Protein AF-A0A3A8WLZ0-F1 (afdb_monomer_lite)

Foldseek 3Di:
DPPPDQDPLSVLVVCVVVVPCLQPPDPDDSVVVSVLVVVLVVLCCQDPNHPHPDDRDPVNLVSNVVNVLVSLVS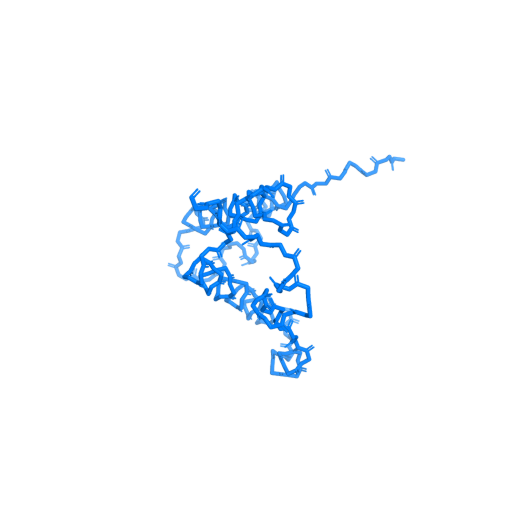VCVVVVHDSVVVVVVDDDDDCCPDPCVVVDDDDDD

Sequence (109 aa):
MCLKQISLLDGYIHLSALRDEIMISGKGDYIGKLKRLRSVVYLRNNSIFAHGFFPVSREDYEKFKEFVWLLFRQFCELEQIDYVAYGEKMEWLNPLETRNYSLGVRACQ

Radius of gyration: 16.91 Å; chains: 1; bounding box: 53×32×42 Å

pLDDT: mean 76.75, std 15.62, range [38.09, 94.56]

Structure (mmCIF, N/CA/C/O backbone):
data_AF-A0A3A8WLZ0-F1
#
_entry.id   AF-A0A3A8WLZ0-F1
#
loop_
_atom_site.group_PDB
_atom_site.id
_atom_site.type_symbol
_atom_site.label_atom_id
_atom_site.label_alt_id
_atom_site.label_comp_id
_atom_site.label_asym_id
_atom_site.label_entity_id
_atom_site.label_seq_id
_atom_site.pdbx_PDB_ins_code
_atom_site.Cartn_x
_atom_site.Cartn_y
_atom_site.Cartn_z
_atom_site.occupancy
_atom_site.B_iso_or_equiv
_atom_site.auth_seq_id
_atom_site.auth_comp_id
_atom_site.auth_asym_id
_atom_site.auth_atom_id
_atom_site.pdbx_PDB_model_num
ATOM 1 N N . MET A 1 1 ? -26.137 -5.763 -12.102 1.00 42.62 1 MET A N 1
ATOM 2 C CA . MET A 1 1 ? -25.264 -4.586 -11.888 1.00 42.62 1 MET A CA 1
ATOM 3 C C . MET A 1 1 ? -23.837 -5.020 -12.159 1.00 42.62 1 MET A C 1
ATOM 5 O O . MET A 1 1 ? -23.343 -5.879 -11.446 1.00 42.62 1 MET A O 1
ATOM 9 N N . CYS A 1 2 ? -23.205 -4.512 -13.217 1.00 48.22 2 CYS A N 1
ATOM 10 C CA . CYS A 1 2 ? -21.790 -4.775 -13.466 1.00 48.22 2 CYS A CA 1
ATOM 11 C C . CYS A 1 2 ? -20.999 -3.882 -12.503 1.00 48.22 2 CYS A C 1
ATOM 13 O O . CYS A 1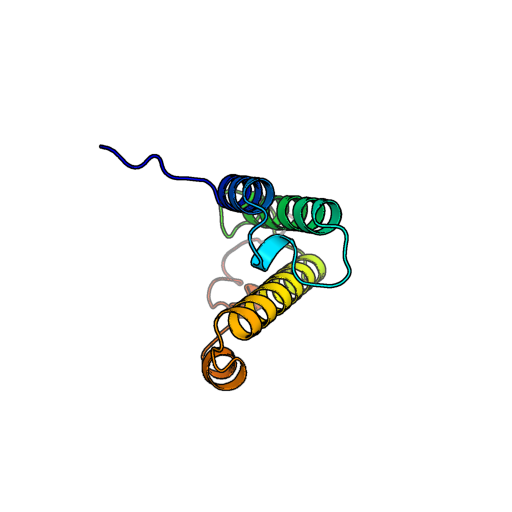 2 ? -21.032 -2.661 -12.658 1.00 48.22 2 CYS A O 1
ATOM 15 N N . LEU A 1 3 ? -20.372 -4.453 -11.471 1.00 54.34 3 LEU A N 1
ATOM 16 C CA . LEU A 1 3 ? -19.463 -3.695 -10.611 1.00 54.34 3 LEU A CA 1
ATOM 17 C C . LEU A 1 3 ? -18.344 -3.157 -11.510 1.00 54.34 3 LEU A C 1
ATOM 19 O O . LEU A 1 3 ? -17.589 -3.934 -12.094 1.00 54.34 3 LEU A O 1
ATOM 23 N N . LYS A 1 4 ? -18.285 -1.833 -11.696 1.00 71.88 4 LYS A N 1
ATOM 24 C CA . LYS A 1 4 ? -17.164 -1.206 -12.400 1.00 71.88 4 LYS A CA 1
ATOM 25 C C . LYS A 1 4 ? -15.896 -1.518 -11.613 1.00 71.88 4 LYS A C 1
ATOM 27 O O . LYS A 1 4 ? -15.868 -1.333 -10.400 1.00 71.88 4 LYS A O 1
ATOM 32 N N . GLN A 1 5 ? -14.863 -1.984 -12.305 1.00 78.56 5 GLN A N 1
ATOM 33 C CA . GLN A 1 5 ? -13.557 -2.193 -11.698 1.00 78.56 5 GLN A CA 1
ATOM 34 C C . GLN A 1 5 ? -13.022 -0.841 -11.209 1.00 78.56 5 GLN A C 1
ATOM 36 O O . GLN A 1 5 ? -12.872 0.091 -11.998 1.00 78.56 5 GLN A O 1
ATOM 41 N N . ILE A 1 6 ? -12.778 -0.727 -9.906 1.00 79.94 6 ILE A N 1
ATOM 42 C CA . ILE A 1 6 ? -12.180 0.461 -9.294 1.00 79.94 6 ILE A CA 1
ATOM 43 C C . ILE A 1 6 ? -10.660 0.292 -9.363 1.00 79.94 6 ILE A C 1
ATOM 45 O O . ILE A 1 6 ? -10.138 -0.763 -8.996 1.00 79.94 6 ILE A O 1
ATOM 49 N N . SER A 1 7 ? -9.941 1.301 -9.865 1.00 85.00 7 SER A N 1
ATOM 50 C CA . SER A 1 7 ? -8.475 1.264 -9.886 1.00 85.00 7 SER A CA 1
ATOM 51 C C . SER A 1 7 ? -7.910 1.381 -8.467 1.00 85.00 7 SER A C 1
ATOM 53 O O . SER A 1 7 ? -8.567 1.902 -7.570 1.00 85.00 7 SER A O 1
ATOM 55 N N . LEU A 1 8 ? -6.671 0.929 -8.244 1.00 84.69 8 LEU A N 1
ATOM 56 C CA . LEU A 1 8 ? -6.056 0.977 -6.912 1.00 84.69 8 LEU A CA 1
ATOM 57 C C . LEU A 1 8 ? -6.037 2.402 -6.332 1.00 84.69 8 LEU A C 1
ATOM 59 O O . LEU A 1 8 ? -6.408 2.604 -5.179 1.00 84.69 8 LEU A O 1
ATOM 63 N N . LEU A 1 9 ? -5.638 3.394 -7.136 1.00 88.12 9 LEU A N 1
ATOM 64 C CA . LEU A 1 9 ? -5.609 4.790 -6.696 1.00 88.12 9 LEU A CA 1
ATOM 65 C C . LEU A 1 9 ? -7.022 5.331 -6.453 1.00 88.12 9 LEU A C 1
ATOM 67 O O . LEU A 1 9 ? -7.241 5.986 -5.435 1.00 88.12 9 LEU A O 1
ATOM 71 N N . ASP A 1 10 ? -7.977 5.021 -7.336 1.00 88.44 10 ASP A N 1
ATOM 72 C CA . ASP A 1 10 ? -9.369 5.440 -7.149 1.00 88.44 10 ASP A CA 1
ATOM 73 C C . ASP A 1 10 ? -9.949 4.851 -5.865 1.00 88.44 10 ASP A C 1
ATOM 75 O O . ASP A 1 10 ? -10.624 5.563 -5.127 1.00 88.44 10 ASP A O 1
ATOM 79 N N . GLY A 1 11 ? -9.640 3.593 -5.543 1.00 90.12 11 GLY A N 1
ATOM 80 C CA . GLY A 1 11 ? -10.064 2.951 -4.300 1.00 90.12 11 GLY A CA 1
ATOM 81 C C . GLY A 1 11 ? -9.621 3.746 -3.071 1.00 90.12 11 GLY A C 1
ATOM 82 O O . GLY A 1 11 ? -10.447 4.099 -2.233 1.00 90.12 11 GLY A O 1
ATOM 83 N N . TYR A 1 12 ? -8.347 4.139 -3.004 1.00 89.56 12 TYR A N 1
ATOM 84 C CA . TYR A 1 12 ? -7.842 4.953 -1.892 1.00 89.56 12 TYR A CA 1
ATOM 85 C C . TYR A 1 12 ? -8.388 6.385 -1.857 1.00 89.56 12 TYR A C 1
ATOM 87 O O . TYR A 1 12 ? -8.525 6.958 -0.772 1.00 89.56 12 TYR A O 1
ATOM 95 N N . ILE A 1 13 ? -8.723 6.972 -3.009 1.00 90.44 13 ILE A N 1
ATOM 96 C CA . ILE A 1 13 ? -9.426 8.262 -3.061 1.00 90.44 13 ILE A CA 1
ATOM 97 C C . ILE A 1 13 ? -10.823 8.121 -2.444 1.00 90.44 13 ILE A C 1
ATOM 99 O O . ILE A 1 13 ? -11.201 8.954 -1.621 1.00 90.44 13 ILE A O 1
ATOM 103 N N . HIS A 1 14 ? -11.558 7.053 -2.771 1.00 91.44 14 HIS A N 1
ATOM 104 C CA . HIS A 1 14 ? -12.873 6.788 -2.179 1.00 91.44 14 HIS A CA 1
ATOM 105 C C . HIS A 1 14 ? -12.773 6.577 -0.665 1.00 91.44 14 HIS A C 1
ATOM 107 O O . HIS A 1 14 ? -13.504 7.224 0.081 1.00 91.44 14 HIS A O 1
ATOM 113 N N . LEU A 1 15 ? -11.825 5.756 -0.199 1.00 91.38 15 LEU A N 1
ATOM 114 C CA . LEU A 1 15 ? -11.583 5.547 1.236 1.00 91.38 15 LEU A CA 1
ATOM 115 C C . LEU A 1 15 ? -11.258 6.863 1.957 1.00 91.38 15 LEU A C 1
ATOM 117 O O . LEU A 1 15 ? -11.758 7.126 3.047 1.00 91.38 15 LEU A O 1
ATOM 121 N N . SER A 1 16 ? -10.484 7.746 1.320 1.00 89.44 16 SER A N 1
ATOM 122 C CA . SER A 1 16 ? -10.174 9.066 1.883 1.00 89.44 16 SER A CA 1
ATOM 123 C C . SER A 1 16 ? -11.406 9.965 1.976 1.00 89.44 16 SER A C 1
ATOM 125 O O . SER A 1 16 ? -11.585 10.654 2.977 1.00 89.44 16 SER A O 1
ATOM 127 N N . ALA A 1 17 ? -12.268 9.952 0.956 1.00 90.44 17 ALA A N 1
ATOM 128 C CA . ALA A 1 17 ? -13.516 10.715 0.958 1.00 90.44 17 ALA A CA 1
ATOM 129 C C . ALA A 1 17 ? -14.484 10.230 2.049 1.00 90.44 17 ALA A C 1
ATOM 131 O O . ALA A 1 17 ? -15.161 11.043 2.676 1.00 90.44 17 ALA A O 1
ATOM 132 N N . LEU A 1 18 ? -14.497 8.920 2.313 1.00 92.12 18 LEU A N 1
ATOM 133 C CA . LEU A 1 18 ? -15.267 8.297 3.391 1.00 92.12 18 LEU A CA 1
ATOM 134 C C . LEU A 1 18 ? -14.627 8.460 4.776 1.00 92.12 18 LEU A C 1
ATOM 136 O O . LEU A 1 18 ? -15.238 8.066 5.764 1.00 92.12 18 LEU A O 1
ATOM 140 N N . ARG A 1 19 ? -13.433 9.066 4.860 1.00 88.50 19 ARG A N 1
ATOM 141 C CA . ARG A 1 19 ? -12.643 9.187 6.096 1.00 88.50 19 ARG A CA 1
ATOM 142 C C . ARG A 1 19 ? -12.388 7.832 6.757 1.00 88.50 19 ARG A C 1
ATOM 144 O O . ARG A 1 19 ? -12.401 7.730 7.978 1.00 88.50 19 ARG A O 1
ATOM 151 N N . ASP A 1 20 ? -12.153 6.816 5.935 1.00 91.50 20 ASP A N 1
ATOM 152 C CA . ASP A 1 20 ? -11.841 5.472 6.398 1.00 91.50 20 ASP A CA 1
ATOM 153 C C . ASP A 1 20 ? -10.614 5.484 7.321 1.00 91.50 20 ASP A C 1
ATOM 155 O O . ASP A 1 20 ? -9.645 6.216 7.070 1.00 91.50 20 ASP A O 1
ATOM 159 N N . GLU A 1 21 ? -10.647 4.675 8.379 1.00 90.75 21 GLU A N 1
ATOM 160 C CA . GLU A 1 21 ? -9.594 4.610 9.393 1.00 90.75 21 GLU A CA 1
ATOM 161 C C . GLU A 1 21 ? -8.234 4.260 8.791 1.00 90.75 21 GLU A C 1
ATOM 163 O O . GLU A 1 21 ? -7.213 4.795 9.231 1.00 90.75 21 GLU A O 1
ATOM 168 N N . ILE A 1 22 ? -8.184 3.478 7.709 1.00 89.75 22 ILE A N 1
ATOM 169 C CA . ILE A 1 22 ? -6.923 3.207 7.019 1.00 89.75 22 ILE A CA 1
ATOM 170 C C . ILE A 1 22 ? -6.320 4.472 6.408 1.00 89.75 22 ILE A C 1
ATOM 172 O O . ILE A 1 22 ? -5.110 4.539 6.219 1.00 89.75 22 ILE A O 1
ATOM 176 N N . MET A 1 23 ? -7.108 5.499 6.101 1.00 88.94 23 MET A N 1
ATOM 177 C CA . MET A 1 23 ? -6.617 6.755 5.527 1.00 88.94 23 MET A CA 1
ATOM 178 C C . MET A 1 23 ? -6.363 7.837 6.571 1.00 88.94 23 MET A C 1
ATOM 180 O O . MET A 1 23 ? -5.455 8.647 6.371 1.00 88.94 23 MET A O 1
ATOM 184 N N . ILE A 1 24 ? -7.127 7.842 7.664 1.00 86.31 24 ILE A N 1
ATOM 185 C CA . ILE A 1 24 ? -7.038 8.877 8.705 1.00 86.31 24 ILE A CA 1
ATOM 186 C C . ILE A 1 24 ? -6.240 8.453 9.945 1.00 86.31 24 ILE A C 1
ATOM 188 O O . ILE A 1 24 ? -5.849 9.320 10.722 1.00 86.31 24 ILE A O 1
ATOM 192 N N . SER A 1 25 ? -6.000 7.154 10.153 1.00 73.62 25 SER A N 1
ATOM 193 C CA . SER A 1 25 ? -5.239 6.662 11.305 1.00 73.62 25 SER A CA 1
ATOM 194 C C . SER A 1 25 ? -3.744 6.975 11.158 1.00 73.62 25 SER A C 1
ATOM 196 O O . SER A 1 25 ? -3.163 6.884 10.071 1.00 73.62 25 SER A O 1
ATOM 198 N N . GLY A 1 26 ? -3.131 7.370 12.278 1.00 64.56 26 GLY A N 1
ATOM 199 C CA . GLY A 1 26 ? -1.807 7.990 12.357 1.00 64.56 26 GLY A CA 1
ATOM 200 C C . GLY A 1 26 ? -1.894 9.516 12.495 1.00 64.56 26 GLY A C 1
ATOM 201 O O . GLY A 1 26 ? -2.797 10.153 11.971 1.00 64.56 26 GLY A O 1
ATOM 202 N N . LYS A 1 27 ? -0.942 10.143 13.202 1.00 57.56 27 LYS A N 1
ATOM 203 C CA . LYS A 1 27 ? -0.896 11.605 13.467 1.00 57.56 27 LYS A CA 1
ATOM 204 C C . LYS A 1 27 ? -0.686 12.486 12.209 1.00 57.56 27 LYS A C 1
ATOM 206 O O . LYS A 1 27 ? -0.206 13.611 12.324 1.00 57.56 27 LYS A O 1
ATOM 211 N N . GLY A 1 28 ? -0.946 11.971 11.009 1.00 59.53 28 GLY A N 1
ATOM 212 C CA . GLY A 1 28 ? -0.476 12.519 9.741 1.00 59.53 28 GLY A CA 1
ATOM 213 C C . GLY A 1 28 ? -1.577 13.001 8.800 1.00 59.53 28 GLY A C 1
ATOM 214 O O . GLY A 1 28 ? -2.694 12.500 8.781 1.00 59.53 28 GLY A O 1
ATOM 215 N N . ASP A 1 29 ? -1.190 13.964 7.968 1.00 76.06 29 ASP A N 1
ATOM 216 C CA . ASP A 1 29 ? -1.939 14.495 6.834 1.00 76.06 29 ASP A CA 1
ATOM 217 C C . ASP A 1 29 ? -2.324 13.383 5.831 1.00 76.06 29 ASP A C 1
ATOM 219 O O . ASP A 1 29 ? -1.476 12.876 5.087 1.00 76.06 29 ASP A O 1
ATOM 223 N N . TYR A 1 30 ? -3.610 13.012 5.786 1.00 81.06 30 TYR A N 1
ATOM 224 C CA . TYR A 1 30 ? -4.158 12.036 4.830 1.00 81.06 30 TYR A CA 1
ATOM 225 C C . TYR A 1 30 ? -3.871 12.428 3.366 1.00 81.06 30 TYR A C 1
ATOM 227 O O . TYR A 1 30 ? -3.711 11.555 2.506 1.00 81.06 30 TYR A O 1
ATOM 235 N N . ILE A 1 31 ? -3.712 13.727 3.072 1.00 84.50 31 ILE A N 1
ATOM 236 C CA . ILE A 1 31 ? -3.306 14.223 1.748 1.00 84.50 31 ILE A CA 1
ATOM 237 C C . ILE A 1 31 ? -1.871 13.781 1.443 1.00 84.50 31 ILE A C 1
ATOM 239 O O . ILE A 1 31 ? -1.570 13.348 0.327 1.00 84.50 31 ILE A O 1
ATOM 243 N N . GLY A 1 32 ? -0.976 13.837 2.428 1.00 86.38 32 GLY A N 1
ATOM 244 C CA . GLY A 1 32 ? 0.377 13.295 2.340 1.00 86.38 32 GLY A CA 1
ATOM 245 C C . GLY A 1 32 ? 0.384 11.796 2.035 1.00 86.38 32 GLY A C 1
ATOM 246 O O . GLY A 1 32 ? 1.135 11.350 1.161 1.00 86.38 32 GLY A O 1
ATOM 247 N N . LYS A 1 33 ? -0.495 11.020 2.682 1.00 87.00 33 LYS A N 1
ATOM 248 C CA . LYS A 1 33 ? -0.645 9.581 2.407 1.00 87.00 33 LYS A CA 1
ATOM 249 C C . LYS A 1 33 ? -1.139 9.318 0.980 1.00 87.00 33 LYS A C 1
ATOM 251 O O . LYS A 1 33 ? -0.545 8.499 0.280 1.00 87.00 33 LYS A O 1
ATOM 256 N N . LEU A 1 34 ? -2.134 10.068 0.503 1.00 87.94 34 LEU A N 1
ATOM 257 C CA . LEU A 1 34 ? -2.608 10.006 -0.888 1.00 87.94 34 LEU A CA 1
ATOM 258 C C . LEU A 1 34 ? -1.518 10.365 -1.908 1.00 87.94 34 LEU A C 1
ATOM 260 O O . LEU A 1 34 ? -1.380 9.692 -2.931 1.00 87.94 34 LEU A O 1
ATOM 264 N N . LYS A 1 35 ? -0.706 11.395 -1.639 1.00 87.94 35 LYS A N 1
ATOM 265 C CA . LYS A 1 35 ? 0.425 11.770 -2.507 1.00 87.94 35 LYS A CA 1
ATOM 266 C C . LYS A 1 35 ? 1.449 10.639 -2.618 1.00 87.94 35 LYS A C 1
ATOM 268 O O . LYS A 1 35 ? 1.919 10.363 -3.723 1.00 87.94 35 LYS A O 1
ATOM 273 N N . ARG A 1 36 ? 1.761 9.969 -1.501 1.00 85.81 36 ARG A N 1
ATOM 274 C CA . ARG A 1 36 ? 2.651 8.795 -1.477 1.00 85.81 36 ARG A CA 1
ATOM 275 C C . ARG A 1 36 ? 2.051 7.626 -2.256 1.00 85.81 36 ARG A C 1
ATOM 277 O O . ARG A 1 36 ? 2.721 7.108 -3.142 1.00 85.81 36 ARG A O 1
ATOM 284 N N . LEU A 1 37 ? 0.779 7.295 -2.018 1.00 87.38 37 LEU A N 1
ATOM 285 C CA . LEU A 1 37 ? 0.046 6.268 -2.772 1.00 87.38 37 LEU A CA 1
ATOM 286 C C . LEU A 1 37 ? 0.106 6.517 -4.278 1.00 87.38 37 LEU A C 1
ATOM 288 O O . LEU A 1 37 ? 0.478 5.627 -5.035 1.00 87.38 37 LEU A O 1
ATOM 292 N N . ARG A 1 38 ? -0.180 7.745 -4.719 1.00 86.75 38 ARG A N 1
ATOM 293 C CA . ARG A 1 38 ? -0.087 8.122 -6.134 1.00 86.75 38 ARG A CA 1
ATOM 294 C C . ARG A 1 38 ? 1.314 7.882 -6.702 1.00 86.75 38 ARG A C 1
ATOM 296 O O . ARG A 1 38 ? 1.426 7.355 -7.804 1.00 86.75 38 ARG A O 1
ATOM 303 N N . SER A 1 39 ? 2.366 8.245 -5.966 1.00 83.56 39 SER A N 1
ATOM 304 C CA . SER A 1 39 ? 3.756 8.025 -6.392 1.00 83.56 39 SER A CA 1
ATOM 305 C C . SER A 1 39 ? 4.083 6.537 -6.540 1.00 83.56 39 SER A C 1
ATOM 307 O O . SER A 1 39 ? 4.673 6.125 -7.534 1.00 83.56 39 SER A O 1
ATOM 309 N N . VAL A 1 40 ? 3.670 5.724 -5.570 1.00 81.94 40 VAL A N 1
ATOM 310 C CA . VAL A 1 40 ? 3.905 4.274 -5.537 1.00 81.94 40 VAL A CA 1
ATOM 311 C C . VAL A 1 40 ? 3.133 3.567 -6.658 1.00 81.94 40 VAL A C 1
ATOM 313 O O . VAL A 1 40 ? 3.690 2.735 -7.372 1.00 81.94 40 VAL A O 1
ATOM 316 N N . VAL A 1 41 ? 1.868 3.941 -6.879 1.00 81.44 41 VAL A N 1
ATOM 317 C CA . VAL A 1 41 ? 1.043 3.412 -7.979 1.00 81.44 41 VAL A CA 1
ATOM 318 C C . VAL A 1 41 ? 1.618 3.805 -9.341 1.00 81.44 41 VAL A C 1
ATOM 320 O O . VAL A 1 41 ? 1.632 2.985 -10.258 1.00 81.44 41 VAL A O 1
ATOM 323 N N . TYR A 1 42 ? 2.136 5.028 -9.477 1.00 77.56 42 TYR A N 1
ATOM 324 C CA . TYR A 1 42 ? 2.815 5.467 -10.696 1.00 77.56 42 TYR A CA 1
ATOM 325 C C . TYR A 1 42 ? 4.068 4.630 -10.987 1.00 77.56 42 TYR A C 1
ATOM 327 O O . TYR A 1 42 ? 4.236 4.174 -12.118 1.00 77.56 42 TYR A O 1
ATOM 335 N N . LEU A 1 43 ? 4.910 4.370 -9.980 1.00 71.44 43 LEU A N 1
ATOM 336 C CA . LEU A 1 43 ? 6.082 3.497 -10.125 1.00 71.44 43 LEU A CA 1
ATOM 337 C C . LEU A 1 43 ? 5.676 2.082 -10.557 1.00 71.44 43 LEU A C 1
ATOM 339 O O . LEU A 1 43 ? 6.238 1.548 -11.510 1.00 71.44 43 LEU A O 1
ATOM 343 N N . ARG A 1 44 ? 4.645 1.501 -9.927 1.00 71.44 44 ARG A N 1
ATOM 344 C CA . ARG A 1 44 ? 4.108 0.187 -10.314 1.00 71.44 44 ARG A CA 1
ATOM 345 C C . ARG A 1 44 ? 3.625 0.180 -11.758 1.00 71.44 44 ARG A C 1
ATOM 347 O O . ARG A 1 44 ? 3.918 -0.761 -12.480 1.00 71.44 44 ARG A O 1
ATOM 354 N N . ASN A 1 45 ? 2.883 1.198 -12.189 1.00 70.44 45 ASN A N 1
ATOM 355 C CA . ASN A 1 45 ? 2.298 1.223 -13.532 1.00 70.44 45 ASN A CA 1
ATOM 356 C C . ASN A 1 45 ? 3.340 1.416 -14.643 1.00 70.44 45 ASN A C 1
ATOM 358 O O . ASN A 1 45 ? 3.127 0.923 -15.747 1.00 70.44 45 ASN A O 1
ATOM 362 N N . ASN A 1 46 ? 4.468 2.065 -14.345 1.00 63.81 46 ASN A N 1
ATOM 363 C CA . ASN A 1 46 ? 5.579 2.257 -15.287 1.00 63.81 46 ASN A CA 1
ATOM 364 C C . ASN A 1 46 ? 6.695 1.206 -15.154 1.00 63.81 46 ASN A C 1
ATOM 366 O O . ASN A 1 46 ? 7.689 1.264 -15.875 1.00 63.81 46 ASN A O 1
ATOM 370 N N . SER A 1 47 ? 6.525 0.243 -14.253 1.00 62.78 47 SER A N 1
ATOM 371 C CA . SER A 1 47 ? 7.428 -0.885 -14.056 1.00 62.78 47 SER A CA 1
ATOM 372 C C . SER A 1 47 ? 7.166 -2.004 -15.065 1.00 62.78 47 SER A C 1
ATOM 374 O O . SER A 1 47 ? 6.018 -2.237 -15.463 1.00 62.78 47 SER A O 1
ATOM 376 N N . ILE A 1 48 ? 8.221 -2.762 -15.385 1.00 56.03 48 ILE A N 1
ATOM 377 C CA . ILE A 1 48 ? 8.157 -4.035 -16.127 1.00 56.03 48 ILE A CA 1
ATOM 378 C C . ILE A 1 48 ? 7.200 -5.077 -15.523 1.00 56.03 48 ILE A C 1
ATOM 380 O O . ILE A 1 48 ? 6.783 -5.998 -16.216 1.00 56.03 48 ILE A O 1
ATOM 384 N N . PHE A 1 49 ? 6.820 -4.932 -14.250 1.00 57.03 49 PHE A N 1
ATOM 385 C CA . PHE A 1 49 ? 5.877 -5.823 -13.559 1.00 57.03 49 PHE A CA 1
ATOM 386 C C . PHE A 1 49 ? 4.401 -5.460 -13.759 1.00 57.03 49 PHE A C 1
ATOM 388 O O . PHE A 1 49 ? 3.524 -6.137 -13.222 1.00 57.03 49 PHE A O 1
ATOM 395 N N . ALA A 1 50 ? 4.106 -4.395 -14.506 1.00 58.59 50 ALA A N 1
ATOM 396 C CA . ALA A 1 50 ? 2.744 -4.060 -14.898 1.00 58.59 50 ALA A CA 1
ATOM 397 C C . ALA A 1 50 ? 2.656 -3.790 -16.402 1.00 58.59 50 ALA A C 1
ATOM 399 O O . ALA A 1 50 ? 2.370 -4.701 -17.173 1.00 58.59 50 ALA A O 1
ATOM 400 N N . HIS A 1 51 ? 2.881 -2.544 -16.818 1.00 56.47 51 HIS A N 1
ATOM 401 C CA . HIS A 1 51 ? 2.665 -2.103 -18.198 1.00 56.47 51 HIS A CA 1
ATOM 402 C C . HIS A 1 51 ? 3.832 -1.284 -18.761 1.00 56.47 51 HIS A C 1
ATOM 404 O O . HIS A 1 51 ? 3.744 -0.805 -19.889 1.00 56.47 51 HIS A O 1
ATOM 410 N N . GLY A 1 52 ? 4.906 -1.086 -17.993 1.00 56.62 52 GLY A N 1
ATOM 411 C CA . GLY A 1 52 ? 6.055 -0.300 -18.424 1.00 56.62 52 GLY A CA 1
ATOM 412 C C . GLY A 1 52 ? 7.189 -1.144 -18.993 1.00 56.62 52 GLY A C 1
ATOM 413 O O . GLY A 1 52 ? 7.263 -2.347 -18.782 1.00 56.62 52 GLY A O 1
ATOM 414 N N . PHE A 1 53 ? 8.106 -0.486 -19.696 1.00 57.59 53 PHE A N 1
ATOM 415 C CA . PHE A 1 53 ? 9.327 -1.095 -20.238 1.00 57.59 53 PHE A CA 1
ATOM 416 C C . PHE A 1 53 ? 10.572 -0.74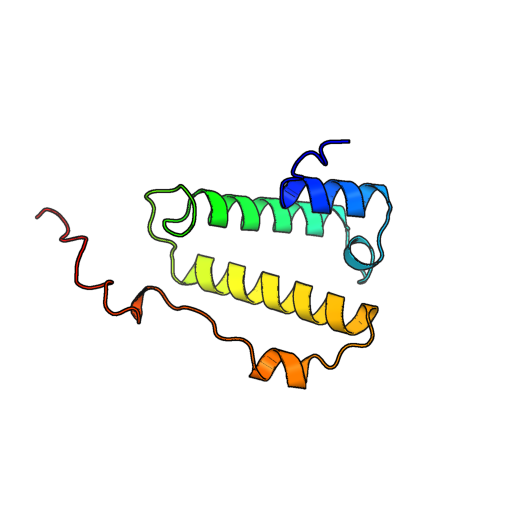0 -19.412 1.00 57.59 53 PHE A C 1
ATOM 418 O O . PHE A 1 53 ? 11.688 -1.092 -19.788 1.00 57.59 53 PHE A O 1
ATOM 425 N N . PHE A 1 54 ? 10.395 -0.021 -18.298 1.00 59.38 54 PHE A N 1
ATOM 426 C CA . PHE A 1 54 ? 11.502 0.478 -17.495 1.00 59.38 54 PHE A CA 1
ATOM 427 C C . PHE A 1 54 ? 11.861 -0.500 -16.370 1.00 59.38 54 PHE A C 1
ATOM 429 O O . PHE A 1 54 ? 10.978 -0.907 -15.602 1.00 59.38 54 PHE A O 1
ATOM 436 N N . PRO A 1 55 ? 13.149 -0.867 -16.235 1.00 64.81 55 PRO A N 1
ATOM 437 C CA . PRO A 1 55 ? 13.621 -1.575 -15.057 1.00 64.81 55 PRO A CA 1
ATOM 438 C C . PRO A 1 55 ? 13.439 -0.676 -13.829 1.00 64.81 55 PRO A C 1
ATOM 440 O O . PRO A 1 55 ? 13.792 0.503 -13.844 1.00 64.81 55 PRO A O 1
ATOM 443 N N . VAL A 1 56 ? 12.867 -1.233 -12.763 1.00 69.00 56 VAL A N 1
ATOM 444 C CA . VAL A 1 56 ? 12.715 -0.527 -11.485 1.00 69.00 56 VAL A CA 1
ATOM 445 C C . VAL A 1 56 ? 14.067 -0.516 -10.784 1.00 69.00 56 VAL A C 1
ATOM 447 O O . VAL A 1 56 ? 14.712 -1.559 -10.671 1.00 69.00 56 VAL A O 1
ATOM 450 N N . SER A 1 57 ? 14.506 0.654 -10.317 1.00 76.12 57 SER A N 1
ATOM 451 C CA . SER A 1 57 ? 15.736 0.747 -9.534 1.00 76.12 57 SER A CA 1
ATOM 452 C C . SER A 1 57 ? 15.585 -0.021 -8.215 1.00 76.12 57 SER A C 1
ATOM 454 O O . SER A 1 57 ? 14.488 -0.128 -7.664 1.00 76.12 57 SER A O 1
ATOM 456 N N . ARG A 1 58 ? 16.687 -0.545 -7.666 1.00 76.94 58 ARG A N 1
ATOM 457 C CA . ARG A 1 58 ? 16.657 -1.196 -6.344 1.00 76.94 58 ARG A CA 1
ATOM 458 C C . ARG A 1 58 ? 16.100 -0.259 -5.269 1.00 76.94 58 ARG A C 1
ATOM 460 O O . ARG A 1 58 ? 15.359 -0.696 -4.400 1.00 76.94 58 ARG A O 1
ATOM 467 N N . GLU A 1 59 ? 16.437 1.024 -5.350 1.00 81.31 59 GLU A N 1
ATOM 468 C CA . GLU A 1 59 ? 15.959 2.040 -4.416 1.00 81.31 59 GLU A CA 1
ATOM 469 C C . GLU A 1 59 ? 14.435 2.215 -4.492 1.00 81.31 59 GLU A C 1
ATOM 471 O O . GLU A 1 59 ? 13.764 2.230 -3.462 1.00 81.31 59 GLU A O 1
ATOM 476 N N . ASP A 1 60 ? 13.870 2.294 -5.698 1.00 77.38 60 ASP A N 1
ATOM 477 C CA . ASP A 1 60 ? 12.419 2.414 -5.880 1.00 77.38 60 ASP A CA 1
ATOM 478 C C . ASP A 1 60 ? 11.680 1.139 -5.465 1.00 77.38 60 ASP A C 1
ATOM 480 O O . ASP A 1 60 ? 10.579 1.217 -4.917 1.00 77.38 60 ASP A O 1
ATOM 484 N N . TYR A 1 61 ? 12.293 -0.028 -5.679 1.00 79.56 61 TYR A N 1
ATOM 485 C CA . TYR A 1 61 ? 11.776 -1.302 -5.186 1.00 79.56 61 TYR A CA 1
ATOM 486 C C . TYR A 1 61 ? 11.710 -1.335 -3.654 1.00 79.56 61 TYR A C 1
ATOM 488 O O . TYR A 1 61 ? 10.655 -1.649 -3.103 1.00 79.56 61 TYR A O 1
ATOM 496 N N . GLU A 1 62 ? 12.789 -0.967 -2.957 1.00 83.12 62 GLU A N 1
ATOM 497 C CA . GLU A 1 62 ? 12.792 -0.938 -1.488 1.00 83.12 62 GLU A CA 1
ATOM 498 C C . GLU A 1 62 ? 11.795 0.098 -0.949 1.00 83.12 62 GL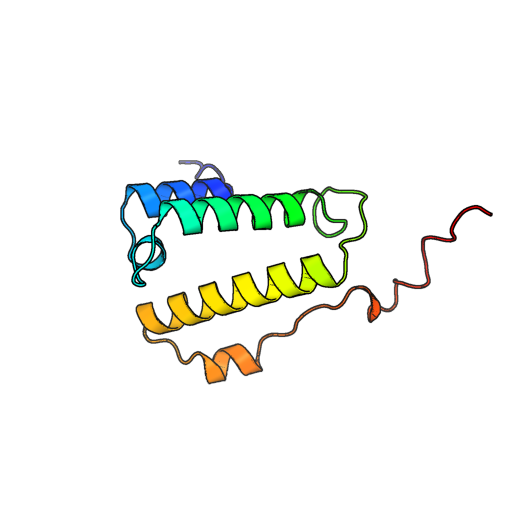U A C 1
ATOM 500 O O . GLU A 1 62 ? 11.009 -0.222 -0.060 1.00 83.12 62 GLU A O 1
ATOM 505 N N . LYS A 1 63 ? 11.706 1.293 -1.553 1.00 82.44 63 LYS A N 1
ATOM 506 C CA . LYS A 1 63 ? 10.687 2.299 -1.192 1.00 82.44 63 LYS A CA 1
ATOM 507 C C . LYS A 1 63 ? 9.261 1.770 -1.357 1.00 82.44 63 LYS A C 1
ATOM 509 O O . LYS A 1 63 ? 8.398 2.034 -0.518 1.00 82.44 63 LYS A O 1
ATOM 514 N N . PHE A 1 64 ? 8.993 1.041 -2.443 1.00 81.31 64 PHE A N 1
ATOM 515 C CA . PHE A 1 64 ? 7.695 0.404 -2.672 1.00 81.31 64 PHE A CA 1
ATOM 516 C C . PHE A 1 64 ? 7.408 -0.651 -1.599 1.00 81.31 64 PHE A C 1
ATOM 518 O O . PHE A 1 64 ? 6.327 -0.657 -1.006 1.00 81.31 64 PHE A O 1
ATOM 525 N N . LYS A 1 65 ? 8.384 -1.517 -1.323 1.00 85.62 65 LYS A N 1
ATOM 526 C CA . LYS A 1 65 ? 8.290 -2.579 -0.321 1.00 85.62 65 LYS A CA 1
ATOM 527 C C . LYS A 1 65 ? 8.026 -2.023 1.078 1.00 85.62 65 LYS A C 1
ATOM 529 O O . LYS A 1 65 ? 7.089 -2.466 1.739 1.00 85.62 65 LYS A O 1
ATOM 534 N N . GLU A 1 66 ? 8.795 -1.029 1.511 1.00 88.00 66 GLU A N 1
ATOM 535 C CA . GLU A 1 66 ? 8.596 -0.341 2.791 1.00 88.00 66 GLU A CA 1
ATOM 536 C C . GLU A 1 66 ? 7.202 0.278 2.887 1.00 88.00 66 GLU A C 1
ATOM 538 O O . GLU A 1 66 ? 6.520 0.132 3.902 1.00 88.00 66 GLU A O 1
ATOM 543 N N . PHE A 1 67 ? 6.740 0.930 1.817 1.00 86.12 67 PHE A N 1
ATOM 544 C CA . PHE A 1 67 ? 5.409 1.523 1.786 1.00 86.12 67 PHE A CA 1
ATOM 545 C C . PHE A 1 67 ? 4.301 0.480 1.992 1.00 86.12 67 PHE A C 1
ATOM 547 O O . PHE A 1 67 ? 3.387 0.701 2.790 1.00 86.12 67 PHE A O 1
ATOM 554 N N . VAL A 1 68 ? 4.378 -0.656 1.296 1.00 87.69 68 VAL A N 1
ATOM 555 C CA . VAL A 1 68 ? 3.397 -1.741 1.434 1.00 87.69 68 VAL A CA 1
ATOM 556 C C . VAL A 1 68 ? 3.444 -2.344 2.834 1.00 87.69 68 VAL A C 1
ATOM 558 O O . VAL A 1 68 ? 2.385 -2.558 3.415 1.00 87.69 68 VAL A O 1
ATOM 561 N N . TRP A 1 69 ? 4.630 -2.557 3.411 1.00 90.94 69 TRP A N 1
ATOM 562 C CA . TRP A 1 69 ? 4.758 -3.042 4.788 1.00 90.94 69 TRP A CA 1
ATOM 563 C C . TRP A 1 69 ? 4.122 -2.100 5.807 1.00 90.94 69 TRP A C 1
ATOM 565 O O . TRP A 1 69 ? 3.397 -2.554 6.689 1.00 90.94 69 TRP A O 1
ATOM 575 N N . LEU A 1 70 ? 4.348 -0.790 5.674 1.00 89.81 70 LEU A N 1
ATOM 576 C CA . LEU A 1 70 ? 3.728 0.210 6.546 1.00 89.81 70 LEU A CA 1
ATOM 577 C C . LEU A 1 70 ? 2.200 0.181 6.437 1.00 89.81 70 LEU A C 1
ATOM 579 O O . LEU A 1 70 ? 1.505 0.234 7.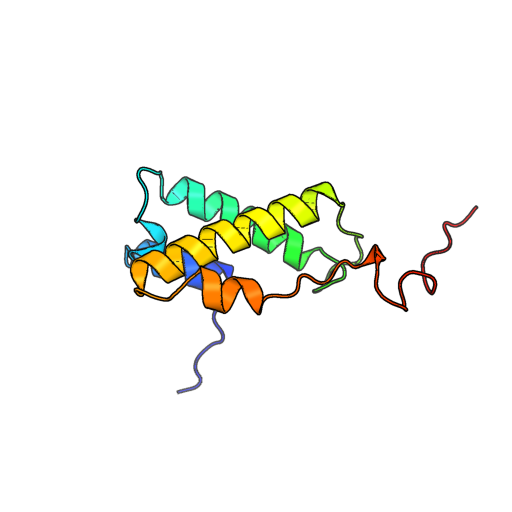450 1.00 89.81 70 LEU A O 1
ATOM 583 N N . LEU A 1 71 ? 1.679 0.074 5.214 1.00 89.38 71 LEU A N 1
ATOM 584 C CA . LEU A 1 71 ? 0.243 -0.010 4.971 1.00 89.38 71 LEU A CA 1
ATOM 585 C C . LEU A 1 71 ? -0.355 -1.317 5.508 1.00 89.38 71 LEU A C 1
ATOM 587 O O . LEU A 1 71 ? -1.422 -1.290 6.113 1.00 89.38 71 LEU A O 1
ATOM 591 N N . PHE A 1 72 ? 0.339 -2.439 5.318 1.00 91.69 72 PHE A N 1
ATOM 592 C CA . PHE A 1 72 ? -0.074 -3.752 5.804 1.00 91.69 72 PHE A CA 1
ATOM 593 C C . PHE A 1 72 ? -0.091 -3.805 7.331 1.00 91.69 72 PHE A C 1
ATOM 595 O O . PHE A 1 72 ? -1.076 -4.239 7.917 1.00 91.69 72 PHE A O 1
ATOM 602 N N . ARG A 1 73 ? 0.948 -3.277 7.983 1.00 92.19 73 ARG A N 1
ATOM 603 C CA . ARG A 1 73 ? 0.987 -3.146 9.440 1.00 92.19 73 ARG A CA 1
ATOM 604 C C . ARG A 1 73 ? -0.196 -2.335 9.961 1.00 92.19 73 ARG A C 1
ATOM 606 O O . ARG A 1 73 ? -0.867 -2.779 10.883 1.00 92.19 73 ARG A O 1
ATOM 613 N N . GLN A 1 74 ? -0.468 -1.182 9.351 1.00 91.06 74 GLN A N 1
ATOM 614 C CA . GLN A 1 74 ? -1.611 -0.353 9.732 1.00 91.06 74 GLN A CA 1
ATOM 615 C C . GLN A 1 74 ? -2.936 -1.100 9.559 1.00 91.06 74 GLN A C 1
ATOM 617 O O . GLN A 1 74 ? -3.797 -1.025 10.427 1.00 91.06 74 GLN A O 1
ATOM 622 N N . PHE A 1 75 ? -3.101 -1.823 8.453 1.00 92.31 75 PHE A N 1
ATOM 623 C CA . PHE A 1 75 ? -4.279 -2.653 8.232 1.00 92.31 75 PHE A CA 1
ATOM 624 C C . PHE A 1 75 ? -4.426 -3.723 9.322 1.00 92.31 75 PHE A C 1
ATOM 626 O O . PHE A 1 75 ? -5.495 -3.853 9.904 1.00 92.31 75 PHE A O 1
ATOM 633 N N . CYS A 1 76 ? -3.348 -4.431 9.666 1.00 93.81 76 CYS A N 1
ATOM 634 C CA . CYS A 1 76 ? -3.367 -5.417 10.744 1.00 93.81 76 CYS A CA 1
ATOM 635 C C . CYS A 1 76 ? -3.718 -4.807 12.107 1.00 93.81 76 CYS A C 1
ATOM 637 O O . CYS A 1 76 ? -4.473 -5.410 12.861 1.00 93.81 76 CYS A O 1
ATOM 639 N N . GLU A 1 77 ? -3.201 -3.615 12.415 1.00 92.44 77 GLU A N 1
ATOM 640 C CA . GLU A 1 77 ? -3.524 -2.891 13.650 1.00 92.44 77 GLU A CA 1
ATOM 641 C C . GLU A 1 77 ? -5.012 -2.502 13.711 1.00 92.44 77 GLU A C 1
ATOM 643 O O . GLU A 1 77 ? -5.633 -2.641 14.763 1.00 92.44 77 GLU A O 1
ATOM 648 N N . LEU A 1 78 ? -5.604 -2.059 12.598 1.00 92.31 78 LEU A N 1
ATOM 649 C CA . LEU A 1 78 ? -7.023 -1.689 12.534 1.00 92.31 78 LEU A CA 1
ATOM 650 C C . LEU A 1 78 ? -7.943 -2.910 12.636 1.00 92.31 78 LEU A C 1
ATOM 652 O O . LEU A 1 78 ? -8.871 -2.927 13.438 1.00 92.31 78 LEU A O 1
ATOM 656 N N . GLU A 1 79 ? -7.636 -3.959 11.879 1.00 93.69 79 GLU A N 1
ATOM 657 C CA . GLU A 1 79 ? -8.460 -5.169 11.792 1.00 93.69 79 GLU A CA 1
ATOM 658 C C . GLU A 1 79 ? -8.170 -6.189 12.907 1.00 93.69 79 GLU A C 1
ATOM 660 O O . GLU A 1 79 ? -8.754 -7.271 12.926 1.00 93.69 79 GLU A O 1
ATOM 665 N N . GLN A 1 80 ? -7.253 -5.874 13.831 1.00 93.94 80 GLN A N 1
ATOM 666 C CA . GLN A 1 80 ? -6.812 -6.772 14.909 1.00 93.94 80 GLN A CA 1
ATOM 667 C C . GLN A 1 80 ? -6.284 -8.122 14.383 1.00 93.94 80 GLN A C 1
ATOM 669 O O . GLN A 1 80 ? -6.537 -9.189 14.946 1.00 93.94 80 GLN A O 1
ATOM 674 N N . ILE A 1 81 ? -5.531 -8.071 13.283 1.00 94.56 81 ILE A N 1
ATOM 675 C CA . ILE A 1 81 ? -4.894 -9.229 12.646 1.00 94.56 81 ILE A CA 1
ATOM 676 C C . ILE A 1 81 ? -3.463 -9.373 13.172 1.00 94.56 81 ILE A C 1
ATOM 678 O O . ILE A 1 81 ? -2.741 -8.389 13.332 1.00 94.56 81 ILE A O 1
ATOM 682 N N . ASP A 1 82 ? -3.016 -10.613 13.379 1.00 93.69 82 ASP A N 1
ATOM 683 C CA . ASP A 1 82 ? -1.630 -10.907 13.748 1.00 93.69 82 ASP A CA 1
ATOM 684 C C . ASP A 1 82 ? -0.662 -10.589 12.594 1.00 93.69 82 ASP A C 1
ATOM 686 O O . ASP A 1 82 ? -0.447 -11.383 11.674 1.00 93.69 82 ASP A O 1
ATOM 690 N N . TYR A 1 83 ? -0.057 -9.406 12.662 1.00 92.56 83 TYR A N 1
ATOM 691 C CA . TYR A 1 83 ? 0.932 -8.938 11.698 1.00 92.56 83 TYR A CA 1
ATOM 692 C C . TYR A 1 83 ? 2.128 -9.889 11.544 1.00 92.56 83 TYR A C 1
ATOM 694 O O . TYR A 1 83 ? 2.622 -10.067 10.431 1.00 92.56 83 TYR A O 1
ATOM 702 N N . VAL A 1 84 ? 2.597 -10.506 12.633 1.00 91.62 84 VAL A N 1
ATOM 703 C CA . VAL A 1 84 ? 3.798 -11.355 12.615 1.00 91.62 84 VAL A CA 1
ATOM 704 C C . VAL A 1 84 ? 3.488 -12.656 11.884 1.00 91.62 84 VAL A C 1
ATOM 706 O O . VAL A 1 84 ? 4.185 -13.003 10.931 1.00 91.62 84 VAL A O 1
ATOM 709 N N . ALA A 1 85 ? 2.383 -13.314 12.242 1.00 92.69 85 ALA A N 1
ATOM 710 C CA . ALA A 1 85 ? 1.997 -14.591 11.643 1.00 92.69 85 ALA A CA 1
ATOM 711 C C . ALA A 1 85 ? 1.730 -14.505 10.129 1.00 92.69 85 ALA A C 1
ATOM 713 O O . ALA A 1 85 ? 1.966 -15.470 9.397 1.00 92.69 85 ALA A O 1
ATOM 714 N N . TYR A 1 86 ? 1.206 -13.376 9.642 1.00 91.19 86 TYR A N 1
ATOM 715 C CA . TYR A 1 86 ? 1.024 -13.156 8.203 1.00 91.19 86 TYR A CA 1
ATOM 716 C C . TYR A 1 86 ? 2.282 -12.616 7.525 1.00 91.19 86 TYR A C 1
ATOM 718 O O . TYR A 1 86 ? 2.527 -12.944 6.364 1.00 91.19 86 TYR A O 1
ATOM 726 N N . GLY A 1 87 ? 3.095 -11.837 8.238 1.00 88.69 87 GLY A N 1
ATOM 727 C CA . GLY A 1 87 ? 4.351 -11.320 7.718 1.00 88.69 87 GLY A CA 1
ATOM 728 C C . GLY A 1 87 ? 5.358 -12.425 7.397 1.00 88.69 87 GLY A C 1
ATOM 729 O O . GLY A 1 87 ? 6.020 -12.359 6.366 1.00 88.69 87 GLY A O 1
ATOM 730 N N . GLU A 1 88 ? 5.408 -13.485 8.206 1.00 89.19 88 GLU A N 1
ATOM 731 C CA . GLU A 1 88 ? 6.245 -14.671 7.949 1.00 89.19 88 GLU A CA 1
ATOM 732 C C . GLU A 1 88 ? 5.835 -15.451 6.691 1.00 89.19 88 GLU A C 1
ATOM 734 O O . GLU A 1 88 ? 6.640 -16.181 6.119 1.00 89.19 88 GLU A O 1
ATOM 739 N N . LYS A 1 89 ? 4.588 -15.288 6.237 1.00 88.88 89 LYS A N 1
ATOM 740 C CA . LYS A 1 89 ? 4.055 -15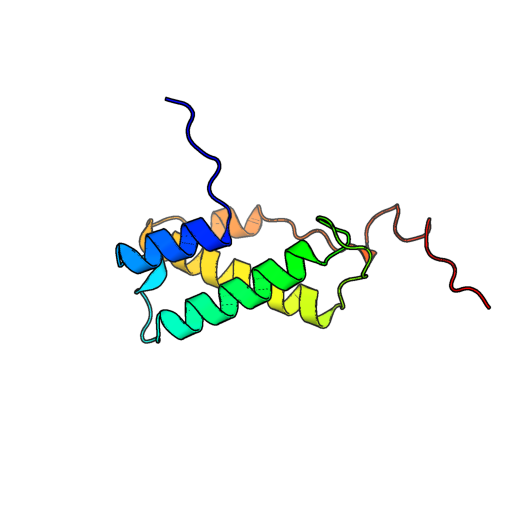.936 5.029 1.00 88.88 89 LYS A CA 1
ATOM 741 C C . LYS A 1 89 ? 4.214 -15.074 3.775 1.00 88.88 89 LYS A C 1
ATOM 743 O O . LYS A 1 89 ? 3.832 -15.512 2.691 1.00 88.88 89 LYS A O 1
ATOM 748 N N . MET A 1 90 ? 4.712 -13.844 3.910 1.00 86.38 90 MET A N 1
ATOM 749 C CA . MET A 1 90 ? 4.918 -12.939 2.783 1.00 86.38 90 MET A CA 1
ATOM 750 C C . MET A 1 90 ? 6.293 -13.145 2.156 1.00 86.38 90 MET A C 1
ATOM 752 O O . MET A 1 90 ? 7.324 -12.912 2.783 1.00 86.38 90 MET A O 1
ATOM 756 N N . GLU A 1 91 ? 6.297 -13.466 0.867 1.00 84.12 91 GLU A N 1
ATOM 757 C CA . GLU A 1 91 ? 7.508 -13.493 0.054 1.00 84.12 91 GLU A CA 1
ATOM 758 C C . GLU A 1 91 ? 7.566 -12.282 -0.876 1.00 84.12 91 GLU A C 1
ATOM 760 O O . GLU A 1 91 ? 6.594 -11.913 -1.540 1.00 84.12 91 GLU A O 1
ATOM 765 N N . TRP A 1 92 ? 8.742 -11.661 -0.927 1.00 79.50 92 TRP A N 1
ATOM 766 C CA . TRP A 1 92 ? 9.021 -10.526 -1.792 1.00 79.50 92 TRP A CA 1
ATOM 767 C C . TRP A 1 92 ? 9.807 -10.998 -3.002 1.00 79.50 92 TRP A C 1
ATOM 769 O O . TRP A 1 92 ? 10.944 -11.445 -2.878 1.00 79.50 92 TRP A O 1
ATOM 779 N N . LEU A 1 93 ? 9.207 -10.879 -4.181 1.00 74.00 93 LEU A N 1
ATOM 780 C CA . LEU A 1 93 ? 9.859 -11.278 -5.419 1.00 74.00 93 LEU A CA 1
ATOM 781 C C . LEU A 1 93 ? 10.912 -10.237 -5.809 1.00 74.00 93 LEU A C 1
ATOM 783 O O . LEU A 1 93 ? 10.572 -9.135 -6.242 1.00 74.00 93 LEU A O 1
ATOM 787 N N . ASN A 1 94 ? 12.189 -10.604 -5.684 1.00 67.38 94 ASN A N 1
ATOM 788 C CA . ASN A 1 94 ? 13.295 -9.811 -6.204 1.00 67.38 94 ASN A CA 1
ATOM 789 C C . ASN A 1 94 ? 13.535 -10.158 -7.688 1.00 67.38 94 ASN A C 1
ATOM 791 O O . ASN A 1 94 ? 13.904 -11.292 -8.000 1.00 67.38 94 ASN A O 1
ATOM 795 N N . PRO A 1 95 ? 13.392 -9.196 -8.616 1.00 61.03 95 PRO A N 1
ATOM 796 C CA . PRO A 1 95 ? 13.610 -9.408 -10.049 1.00 61.03 95 PRO A CA 1
ATOM 797 C C . PRO A 1 95 ? 14.982 -9.996 -10.381 1.00 61.03 95 PRO A C 1
ATOM 799 O O . PRO A 1 95 ? 15.092 -10.839 -11.272 1.00 61.03 95 PRO A O 1
ATOM 802 N N . LEU A 1 96 ? 16.005 -9.563 -9.638 1.00 61.25 96 LEU A N 1
ATOM 803 C CA . LEU A 1 96 ? 17.404 -9.944 -9.830 1.00 61.25 96 LEU A CA 1
ATOM 804 C C . LEU A 1 96 ? 17.666 -11.416 -9.480 1.00 61.25 96 LEU A C 1
ATOM 806 O O . LEU A 1 96 ? 18.657 -11.985 -9.925 1.00 61.25 96 LEU A O 1
ATOM 810 N N . GLU A 1 97 ? 16.779 -12.025 -8.693 1.00 64.19 97 GLU A N 1
ATOM 811 C CA . GLU A 1 97 ? 16.883 -13.409 -8.216 1.00 64.19 97 GLU A CA 1
ATOM 812 C C . GLU A 1 97 ? 16.020 -14.373 -9.045 1.00 64.19 97 GLU A C 1
ATOM 814 O O . GLU A 1 97 ? 16.050 -15.587 -8.844 1.00 64.19 97 GLU A O 1
ATOM 819 N N . THR A 1 98 ? 15.258 -13.858 -10.015 1.00 61.66 98 THR A N 1
ATOM 820 C CA . THR A 1 98 ? 14.442 -14.704 -10.887 1.00 61.66 98 THR A CA 1
ATOM 821 C C . THR A 1 98 ? 15.298 -15.387 -11.953 1.00 61.66 98 THR A C 1
ATOM 823 O O . THR A 1 98 ? 16.184 -14.786 -12.561 1.00 61.66 98 THR A O 1
ATOM 826 N N . ARG A 1 99 ? 14.975 -16.651 -12.258 1.00 55.97 99 ARG A N 1
ATOM 827 C CA . ARG A 1 99 ? 15.667 -17.472 -13.273 1.00 55.97 99 ARG A CA 1
ATOM 828 C C . ARG A 1 99 ? 15.759 -16.809 -14.658 1.00 55.97 99 ARG A C 1
ATOM 830 O O . ARG A 1 99 ? 16.629 -17.166 -15.445 1.00 55.97 99 ARG A O 1
ATOM 837 N N . ASN A 1 100 ? 14.873 -15.857 -14.950 1.00 55.72 100 ASN A N 1
ATOM 838 C CA . ASN A 1 100 ? 14.759 -15.199 -16.249 1.00 55.72 100 ASN A CA 1
ATOM 839 C C . ASN A 1 100 ? 15.528 -13.872 -16.342 1.00 55.72 100 ASN A C 1
ATOM 841 O O . ASN A 1 100 ? 15.589 -13.300 -17.428 1.00 55.72 100 ASN A O 1
ATOM 845 N N . TYR A 1 101 ? 16.140 -13.388 -15.254 1.00 53.47 101 TYR A N 1
ATOM 846 C CA . TYR A 1 101 ? 16.894 -12.129 -15.269 1.00 53.47 101 TYR A CA 1
ATOM 847 C C . TYR A 1 101 ? 18.081 -12.160 -16.252 1.00 53.47 101 TYR A C 1
ATOM 849 O O . TYR A 1 101 ? 18.394 -11.166 -16.901 1.00 53.47 101 TYR A O 1
ATOM 857 N N . SER A 1 102 ? 18.703 -13.326 -16.443 1.00 50.78 102 SER A N 1
ATOM 858 C CA . SER A 1 102 ? 19.813 -13.526 -17.384 1.00 50.78 102 SER A CA 1
ATOM 859 C C . SER A 1 102 ? 19.391 -13.655 -18.858 1.00 50.78 102 SER A C 1
ATOM 861 O O . SER A 1 102 ? 20.263 -13.749 -19.724 1.00 50.78 102 SER A O 1
ATOM 863 N N . LEU A 1 103 ? 18.086 -13.652 -19.170 1.00 53.53 103 LEU A N 1
ATOM 864 C CA . LEU A 1 103 ? 17.557 -13.897 -20.523 1.00 53.53 103 LEU A CA 1
ATOM 865 C C . LEU A 1 103 ? 17.135 -12.630 -21.301 1.00 53.53 103 LEU A C 1
ATOM 867 O O . LEU A 1 103 ? 16.728 -12.743 -22.455 1.00 53.53 103 LEU A O 1
ATOM 871 N N . GLY A 1 104 ? 17.301 -11.424 -20.751 1.00 50.31 104 GLY A N 1
ATOM 872 C CA . GLY A 1 104 ? 17.152 -10.160 -21.493 1.00 50.31 104 GLY A CA 1
ATOM 873 C C . GLY A 1 104 ? 17.267 -8.973 -20.541 1.00 50.31 104 GLY A C 1
ATOM 874 O O . GLY A 1 104 ? 16.466 -8.844 -19.630 1.00 50.31 104 GLY A O 1
ATOM 875 N N . VAL A 1 105 ? 18.280 -8.112 -20.623 1.00 46.09 105 VAL A N 1
ATOM 876 C CA . VAL A 1 105 ? 18.670 -7.297 -21.778 1.00 46.09 105 VAL A CA 1
ATOM 877 C C . VAL A 1 105 ? 20.198 -7.291 -21.895 1.00 46.09 105 VAL A C 1
ATOM 879 O O . VAL A 1 105 ? 20.888 -6.830 -20.988 1.00 46.09 105 VAL A O 1
ATOM 882 N N . ARG A 1 106 ? 20.757 -7.769 -23.016 1.00 40.25 106 ARG A N 1
ATOM 883 C CA . ARG A 1 106 ? 22.127 -7.377 -23.377 1.00 40.25 106 ARG A CA 1
ATOM 884 C C . ARG A 1 106 ? 22.073 -5.889 -23.710 1.00 40.25 106 ARG A C 1
ATOM 886 O O . ARG A 1 106 ? 21.354 -5.513 -24.632 1.00 40.25 106 ARG A O 1
ATOM 893 N N . ALA A 1 107 ? 22.789 -5.060 -22.955 1.00 39.12 107 ALA A N 1
ATOM 894 C CA . ALA A 1 107 ? 23.050 -3.691 -23.375 1.00 39.12 107 ALA A CA 1
ATOM 895 C C . ALA A 1 107 ? 23.685 -3.750 -24.772 1.00 39.12 107 ALA A C 1
ATOM 897 O O . ALA A 1 107 ? 24.663 -4.478 -24.963 1.00 39.12 107 ALA A O 1
ATOM 898 N N . CYS A 1 108 ? 23.100 -3.057 -25.753 1.00 42.25 108 CYS A N 1
ATOM 899 C CA . CYS A 1 108 ? 23.795 -2.809 -27.010 1.00 42.25 108 CYS A CA 1
ATOM 900 C C . CYS A 1 108 ? 25.131 -2.134 -26.674 1.00 42.25 108 CYS A C 1
ATOM 902 O O . CYS A 1 108 ? 25.137 -1.115 -25.981 1.00 42.25 108 CYS A O 1
ATOM 904 N N . GLN A 1 109 ? 26.227 -2.764 -27.104 1.00 38.09 109 GLN A N 1
ATOM 905 C CA . GLN A 1 109 ? 27.551 -2.149 -27.171 1.00 38.09 109 GLN A CA 1
ATOM 906 C C . GLN A 1 109 ? 27.569 -1.067 -28.247 1.00 38.09 109 GLN A C 1
ATOM 908 O O . GLN A 1 109 ? 26.872 -1.261 -29.272 1.00 38.09 109 GLN A O 1
#

Secondary structure (DSSP, 8-state):
---PPPPHHHHHHHHHHTT-HHHH-SSS-HHHHHHHHHHHHHHHHHBTTTT--BPPPHHHHHHHHHHHHHHHHHHHHHHT--HHHHHTT-----GGGSTTGGGS-PPP-